Protein AF-A0A7Y2NSA3-F1 (afdb_monomer_lite)

Foldseek 3Di:
DCPCCPVVVVVVVVVVCCVVCPPVNVVVVCVVVVVVVVVVVVVVVVVVVVVVVVVVPDPPPPPDPPPPDDDDDDDDDDPDDDDDDDD

Secondary structure (DSSP, 8-state):
--TTTSHHHHHHHHHHHHHHHHHHHHHHHHHHHHHHHHHHHHHHHHHHHHHHHHTTT------------------------------

Structure (mmCIF, N/CA/C/O backbone):
data_AF-A0A7Y2NSA3-F1
#
_entry.id   AF-A0A7Y2NSA3-F1
#
loop_
_atom_site.group_PDB
_atom_site.id
_atom_site.type_symbol
_atom_site.label_atom_id
_atom_site.label_alt_id
_atom_site.label_comp_id
_atom_site.label_asym_id
_atom_site.label_entity_id
_atom_site.label_seq_id
_atom_site.pdbx_PDB_ins_code
_atom_site.Cartn_x
_atom_site.Cartn_y
_atom_site.Cartn_z
_atom_site.occupancy
_atom_site.B_iso_or_equiv
_atom_site.auth_seq_id
_atom_site.auth_comp_id
_atom_site.auth_asym_id
_atom_site.auth_atom_id
_atom_site.pdbx_PDB_model_num
ATOM 1 N N . MET A 1 1 ? 30.260 -14.572 1.580 1.00 58.78 1 MET A N 1
ATOM 2 C CA . MET A 1 1 ? 29.785 -14.258 0.209 1.00 58.78 1 MET A CA 1
ATOM 3 C 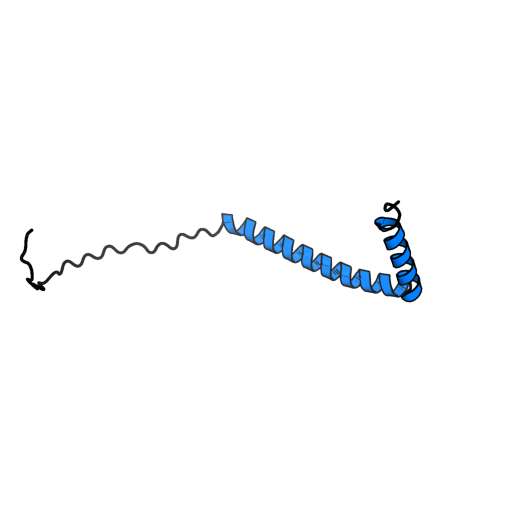C . MET A 1 1 ? 28.250 -14.269 0.070 1.00 58.78 1 MET A C 1
ATOM 5 O O . MET A 1 1 ? 27.765 -14.145 -1.044 1.00 58.78 1 MET A O 1
ATOM 9 N N . LEU A 1 2 ? 27.470 -14.356 1.164 1.00 62.31 2 LEU A N 1
ATOM 10 C CA . LEU A 1 2 ? 25.998 -14.465 1.123 1.00 62.31 2 LEU A CA 1
ATOM 11 C C . LEU A 1 2 ? 25.250 -13.135 1.370 1.00 62.31 2 LEU A C 1
ATOM 13 O O . LEU A 1 2 ? 24.051 -13.044 1.125 1.00 62.31 2 LEU A O 1
ATOM 17 N N . ASN A 1 3 ? 25.960 -12.078 1.787 1.00 66.31 3 ASN A N 1
ATOM 18 C CA . ASN A 1 3 ? 25.378 -10.757 2.077 1.00 66.31 3 ASN A CA 1
ATOM 19 C C . ASN A 1 3 ? 24.788 -10.043 0.849 1.00 66.31 3 ASN A C 1
ATOM 21 O O . ASN A 1 3 ? 24.094 -9.044 1.008 1.00 66.31 3 ASN A O 1
ATOM 25 N N . ASN A 1 4 ? 25.027 -10.554 -0.361 1.00 70.12 4 ASN A N 1
ATOM 26 C CA . ASN A 1 4 ? 24.549 -9.942 -1.599 1.00 70.12 4 ASN A CA 1
ATOM 27 C C . ASN A 1 4 ? 23.207 -10.508 -2.100 1.00 70.12 4 ASN A C 1
ATOM 29 O O . ASN A 1 4 ? 22.685 -10.007 -3.088 1.00 70.12 4 ASN A O 1
ATOM 33 N N . ILE A 1 5 ? 22.640 -11.537 -1.455 1.00 78.12 5 ILE A N 1
ATOM 34 C CA . ILE A 1 5 ? 21.419 -12.207 -1.950 1.00 78.12 5 ILE A CA 1
ATOM 35 C C . ILE A 1 5 ? 20.147 -11.693 -1.268 1.00 78.12 5 ILE A C 1
ATOM 37 O O . ILE A 1 5 ? 19.115 -11.599 -1.922 1.00 78.12 5 ILE A O 1
ATOM 41 N N . GLY A 1 6 ? 20.207 -11.313 0.012 1.00 81.88 6 GLY A N 1
ATOM 42 C CA . GLY A 1 6 ? 19.021 -10.883 0.761 1.00 81.88 6 GLY A CA 1
ATOM 43 C C . GLY A 1 6 ? 18.456 -9.548 0.267 1.00 81.88 6 GLY A C 1
ATOM 44 O O . GLY A 1 6 ? 17.487 -9.506 -0.488 1.00 81.88 6 GLY A O 1
ATOM 45 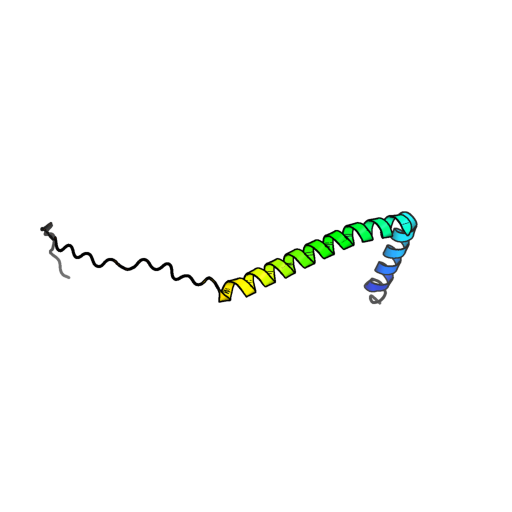N N . LEU A 1 7 ? 19.078 -8.442 0.686 1.00 88.50 7 LEU A N 1
ATOM 46 C CA . LEU A 1 7 ? 18.613 -7.094 0.342 1.00 88.50 7 LEU A CA 1
ATOM 47 C C . LEU A 1 7 ? 18.749 -6.776 -1.166 1.00 88.50 7 LEU A C 1
ATOM 49 O O . LEU A 1 7 ? 17.777 -6.299 -1.753 1.00 88.50 7 LEU A O 1
ATOM 53 N N . PRO A 1 8 ? 19.890 -7.063 -1.834 1.00 89.81 8 PRO A N 1
ATOM 54 C CA . PRO A 1 8 ? 20.054 -6.720 -3.250 1.00 89.81 8 PRO A CA 1
ATOM 55 C C . PRO A 1 8 ? 19.212 -7.597 -4.185 1.00 89.81 8 PRO A C 1
ATOM 57 O O . PRO A 1 8 ? 18.708 -7.105 -5.193 1.00 89.81 8 PRO A O 1
ATOM 60 N N . GLY A 1 9 ? 19.010 -8.876 -3.841 1.00 90.62 9 GLY A N 1
ATOM 61 C CA . GLY A 1 9 ? 18.153 -9.782 -4.610 1.00 90.62 9 GLY A CA 1
ATOM 62 C C . GLY A 1 9 ? 16.685 -9.359 -4.572 1.00 90.62 9 GLY A C 1
ATOM 63 O O . GLY A 1 9 ? 16.032 -9.301 -5.614 1.00 90.62 9 GLY A O 1
ATOM 64 N N . LEU A 1 10 ? 16.182 -8.970 -3.396 1.00 92.69 10 LEU A N 1
ATOM 65 C CA . LEU A 1 10 ? 14.817 -8.459 -3.251 1.00 92.69 10 LEU A CA 1
ATOM 66 C C . LEU A 1 10 ? 14.606 -7.152 -4.032 1.00 92.69 10 LEU A C 1
ATOM 68 O O . LEU A 1 10 ? 13.565 -6.983 -4.664 1.00 92.69 10 LEU A O 1
ATOM 72 N N . LEU A 1 11 ? 15.604 -6.262 -4.053 1.00 93.19 11 LEU A N 1
ATOM 73 C CA . LEU A 1 11 ? 15.552 -5.028 -4.842 1.00 93.19 11 LEU A CA 1
ATOM 74 C C . LEU A 1 11 ? 15.456 -5.316 -6.350 1.00 93.19 11 LEU A C 1
ATOM 76 O O . LEU A 1 11 ? 14.662 -4.688 -7.048 1.00 93.19 11 LEU A O 1
ATOM 80 N N . LEU A 1 12 ? 16.220 -6.294 -6.850 1.00 93.50 12 LEU A N 1
ATOM 81 C CA . LEU A 1 12 ? 16.173 -6.703 -8.256 1.00 93.50 12 LEU A CA 1
ATOM 82 C C . LEU A 1 12 ? 14.788 -7.246 -8.627 1.00 93.50 12 LEU A C 1
ATOM 84 O O . LEU A 1 12 ? 14.218 -6.833 -9.637 1.00 93.50 12 LEU A O 1
ATOM 88 N N . ILE A 1 13 ? 14.211 -8.104 -7.781 1.00 93.88 13 ILE A N 1
ATOM 89 C CA . ILE A 1 13 ? 12.852 -8.631 -7.978 1.00 93.88 13 ILE A CA 1
ATOM 90 C C . ILE A 1 13 ? 11.828 -7.489 -7.986 1.00 93.88 13 ILE A C 1
ATOM 92 O O . ILE A 1 13 ? 10.976 -7.440 -8.873 1.00 93.88 13 ILE A O 1
ATOM 96 N N . ALA A 1 14 ? 11.931 -6.538 -7.052 1.00 93.69 14 ALA A N 1
ATOM 97 C CA . ALA A 1 14 ? 11.036 -5.385 -6.990 1.00 93.69 14 ALA A CA 1
ATOM 98 C C . ALA A 1 14 ? 11.084 -4.538 -8.275 1.00 93.69 14 ALA A C 1
ATOM 100 O O . ALA A 1 14 ? 10.036 -4.123 -8.769 1.00 93.69 14 ALA A O 1
ATOM 101 N N . ILE A 1 15 ? 12.272 -4.332 -8.856 1.00 94.88 15 ILE A N 1
ATOM 102 C CA . ILE A 1 15 ? 12.431 -3.619 -10.133 1.00 94.88 15 ILE A CA 1
ATOM 103 C C . ILE A 1 15 ? 11.787 -4.401 -11.282 1.00 94.88 15 ILE A C 1
ATOM 105 O O . ILE A 1 15 ? 11.045 -3.816 -12.069 1.00 94.88 15 ILE A O 1
ATOM 109 N N . VAL A 1 16 ? 12.025 -5.712 -11.379 1.00 95.38 16 VAL A N 1
ATOM 110 C CA . VAL A 1 16 ? 11.431 -6.552 -12.437 1.00 95.38 16 VAL A CA 1
ATOM 111 C C . VAL A 1 16 ? 9.903 -6.511 -12.370 1.00 95.38 16 VAL A C 1
ATOM 113 O O . VAL A 1 16 ? 9.245 -6.281 -13.384 1.00 95.38 16 VAL A O 1
ATOM 116 N N . VAL A 1 17 ? 9.329 -6.655 -11.174 1.00 94.69 17 VAL A N 1
ATOM 117 C CA . VAL A 1 17 ? 7.878 -6.553 -10.961 1.00 94.69 17 VAL A CA 1
ATOM 118 C C . VAL A 1 17 ? 7.370 -5.157 -11.327 1.00 94.69 17 VAL A C 1
ATOM 120 O O . VAL A 1 17 ? 6.356 -5.034 -12.012 1.00 94.69 17 VAL A O 1
ATOM 123 N N . LEU A 1 18 ? 8.086 -4.097 -10.945 1.00 93.44 18 LEU A N 1
ATOM 124 C CA . LEU A 1 18 ? 7.722 -2.724 -11.292 1.00 93.44 18 LEU A CA 1
ATOM 125 C C . LEU A 1 18 ? 7.719 -2.477 -12.807 1.00 93.44 18 LEU A C 1
ATOM 127 O O . LEU A 1 18 ? 6.870 -1.730 -13.286 1.00 93.44 18 LEU A O 1
ATOM 131 N N . VAL A 1 19 ? 8.631 -3.093 -13.564 1.00 94.00 19 VAL A N 1
ATOM 132 C CA . VAL A 1 19 ? 8.677 -2.981 -15.032 1.00 94.00 19 VAL A CA 1
ATOM 133 C C . VAL A 1 19 ? 7.530 -3.755 -15.685 1.00 94.00 19 VAL A C 1
ATOM 135 O O . VAL A 1 19 ? 6.883 -3.223 -16.582 1.00 94.00 19 VAL A O 1
ATOM 138 N N . LEU A 1 20 ? 7.239 -4.974 -15.218 1.00 94.44 20 LEU A N 1
ATOM 139 C CA . LEU A 1 20 ? 6.173 -5.817 -15.776 1.00 94.44 20 LEU A CA 1
ATOM 140 C C . LEU A 1 20 ? 4.771 -5.262 -15.499 1.00 94.44 20 LEU A C 1
ATOM 142 O O . LEU A 1 20 ? 3.912 -5.264 -16.377 1.00 94.44 20 LEU A O 1
ATOM 146 N N . PHE A 1 21 ? 4.534 -4.787 -14.278 1.00 91.19 21 PHE A N 1
ATOM 147 C CA . PHE A 1 21 ? 3.227 -4.278 -13.860 1.00 91.19 21 PHE A CA 1
ATOM 148 C C . PHE A 1 21 ? 3.090 -2.760 -14.051 1.00 91.19 21 PHE A C 1
ATOM 150 O O .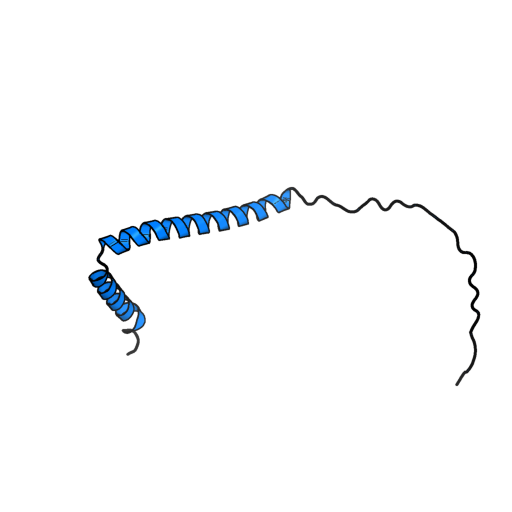 PHE A 1 21 ? 1.974 -2.245 -14.134 1.00 91.19 21 PHE A O 1
ATOM 157 N N . GLY A 1 22 ? 4.205 -2.035 -14.153 1.00 90.12 22 GLY A N 1
ATOM 158 C CA . GLY A 1 22 ? 4.245 -0.582 -14.283 1.00 90.12 22 GLY A CA 1
ATOM 159 C C . GLY A 1 22 ? 3.916 0.160 -12.980 1.00 90.12 22 GLY A C 1
ATOM 160 O O . GLY A 1 22 ? 3.090 -0.262 -12.168 1.00 90.12 22 GLY A O 1
ATOM 161 N N . ARG A 1 23 ? 4.505 1.352 -12.806 1.00 84.56 23 ARG A N 1
ATOM 162 C CA . ARG A 1 23 ? 4.272 2.220 -11.630 1.00 84.56 23 ARG A CA 1
ATOM 163 C C . ARG A 1 23 ? 2.797 2.578 -11.392 1.00 84.56 23 ARG A C 1
ATOM 165 O O . ARG A 1 23 ? 2.372 2.705 -10.251 1.00 84.56 23 ARG A O 1
ATOM 172 N N . GLY A 1 24 ? 2.009 2.724 -12.461 1.00 88.62 24 GLY A N 1
ATOM 173 C CA . GLY A 1 24 ? 0.612 3.166 -12.373 1.00 88.62 24 GLY A CA 1
ATOM 174 C C . GLY A 1 24 ? -0.327 2.118 -11.771 1.00 88.62 24 GLY A C 1
ATOM 175 O O . GLY A 1 24 ? -1.139 2.444 -10.909 1.00 88.62 24 GLY A O 1
ATOM 176 N N . LYS A 1 25 ? -0.194 0.849 -12.181 1.00 89.62 25 LYS A N 1
ATOM 177 C CA . LYS A 1 25 ? -1.057 -0.239 -11.694 1.00 89.62 25 LYS A CA 1
ATOM 178 C C . LYS A 1 25 ? -0.761 -0.542 -10.226 1.00 89.62 25 LYS A C 1
ATOM 180 O O . LYS A 1 25 ? -1.691 -0.619 -9.429 1.00 89.62 25 LYS A O 1
ATOM 185 N N . ILE A 1 26 ? 0.523 -0.631 -9.866 1.00 90.12 26 ILE A N 1
ATOM 186 C CA . ILE A 1 26 ? 0.963 -0.920 -8.494 1.00 90.12 26 ILE A CA 1
ATOM 187 C C . ILE A 1 26 ? 0.532 0.185 -7.521 1.00 90.12 26 ILE A C 1
ATOM 189 O O . ILE A 1 26 ? 0.034 -0.139 -6.449 1.00 90.12 26 ILE A O 1
ATOM 193 N N . SER A 1 27 ? 0.654 1.471 -7.879 1.00 90.19 27 SER A N 1
ATOM 194 C CA . SER A 1 27 ? 0.211 2.566 -6.997 1.00 90.19 27 SER A CA 1
ATOM 195 C C . SER A 1 27 ? -1.292 2.552 -6.725 1.00 90.19 27 SER A C 1
ATOM 197 O O . SER A 1 27 ? -1.694 2.798 -5.591 1.00 90.19 27 SER A O 1
ATOM 199 N N . SER A 1 28 ? -2.119 2.254 -7.732 1.00 90.44 28 SER A N 1
ATOM 200 C CA . SER A 1 28 ? -3.573 2.170 -7.539 1.00 90.44 28 SER A CA 1
ATOM 201 C C . SER A 1 28 ? -3.935 1.020 -6.595 1.00 90.44 28 SER A C 1
ATOM 203 O O . SER A 1 28 ? -4.661 1.227 -5.626 1.00 90.44 28 SER A O 1
ATOM 205 N N . LEU A 1 29 ? -3.344 -0.161 -6.821 1.00 91.06 29 LEU A N 1
ATOM 206 C CA . LEU A 1 29 ? -3.536 -1.353 -5.988 1.00 91.06 29 LEU A CA 1
ATOM 207 C C . LEU A 1 29 ? -3.042 -1.133 -4.550 1.00 91.06 29 LEU A C 1
ATOM 209 O O . LEU A 1 29 ? -3.747 -1.450 -3.599 1.00 91.06 29 LEU A O 1
ATOM 213 N N . MET A 1 30 ? -1.857 -0.544 -4.372 1.00 91.31 30 MET A N 1
ATOM 214 C CA . MET A 1 30 ? -1.318 -0.225 -3.045 1.00 91.31 30 MET A CA 1
ATOM 215 C C . MET A 1 30 ? -2.157 0.814 -2.302 1.00 91.31 30 MET A C 1
ATOM 217 O O . MET A 1 30 ? -2.247 0.752 -1.081 1.00 91.31 30 MET A O 1
ATOM 221 N N . GLY A 1 31 ? -2.803 1.745 -3.010 1.00 92.75 31 GLY A N 1
ATOM 222 C CA . GLY A 1 31 ? -3.734 2.695 -2.403 1.00 92.75 31 GLY A CA 1
ATOM 223 C C . GLY A 1 31 ? -4.995 2.020 -1.854 1.00 92.75 31 GLY A C 1
ATOM 224 O O . GLY A 1 31 ? -5.414 2.318 -0.736 1.00 92.75 31 GLY A O 1
ATOM 225 N N . GLU A 1 32 ? -5.588 1.092 -2.609 1.00 94.12 32 GLU A N 1
ATOM 226 C CA . GLU A 1 32 ? -6.777 0.333 -2.191 1.00 94.12 32 GLU A CA 1
ATOM 227 C C . GLU A 1 32 ? -6.453 -0.659 -1.065 1.00 94.12 32 GLU A C 1
ATOM 229 O O . GLU A 1 32 ? -7.137 -0.682 -0.040 1.00 94.12 32 GLU A O 1
ATOM 234 N N . VAL A 1 33 ? -5.353 -1.405 -1.203 1.00 94.50 33 VAL A N 1
ATOM 235 C CA . VAL A 1 33 ? -4.852 -2.326 -0.171 1.00 94.50 33 VAL A CA 1
ATOM 236 C C . VAL A 1 33 ? -4.448 -1.564 1.092 1.00 94.50 33 VAL A C 1
ATOM 238 O O . VAL A 1 33 ? -4.785 -1.985 2.196 1.00 94.50 33 VAL A O 1
ATOM 241 N N . GLY A 1 34 ? -3.795 -0.407 0.951 1.00 94.75 34 GLY A N 1
ATOM 242 C CA . GLY A 1 34 ? -3.396 0.446 2.069 1.00 94.75 34 GLY A CA 1
ATOM 243 C C . GLY A 1 34 ? -4.589 0.908 2.902 1.00 94.75 34 GLY A C 1
ATOM 244 O O . GLY A 1 34 ? -4.565 0.771 4.122 1.00 94.75 34 GLY A O 1
ATOM 245 N N . LYS A 1 35 ? -5.675 1.358 2.256 1.00 94.88 35 LYS A N 1
ATOM 246 C CA . LYS A 1 35 ? -6.927 1.713 2.949 1.00 94.88 35 LYS A CA 1
ATOM 247 C C . LYS A 1 35 ? -7.525 0.522 3.703 1.00 94.88 35 LYS A C 1
ATOM 249 O O . LYS A 1 35 ? -7.964 0.697 4.837 1.00 94.88 35 LYS A O 1
ATOM 254 N N . GLY A 1 36 ? -7.505 -0.674 3.107 1.00 95.69 36 GLY A N 1
ATOM 255 C CA . GLY A 1 36 ? -7.964 -1.905 3.757 1.00 95.69 36 GLY A CA 1
ATOM 256 C C . GLY A 1 36 ? -7.146 -2.255 5.003 1.00 95.69 36 GLY A C 1
ATOM 257 O O . GLY A 1 36 ? -7.716 -2.500 6.065 1.00 95.69 36 GLY A O 1
ATOM 258 N N . ILE A 1 37 ? -5.814 -2.193 4.906 1.00 96.00 37 ILE A N 1
ATOM 259 C CA . ILE A 1 37 ? -4.908 -2.431 6.040 1.00 96.00 37 ILE A CA 1
ATOM 260 C C . ILE A 1 37 ? -5.114 -1.375 7.135 1.00 96.00 37 ILE A C 1
ATOM 262 O O . ILE A 1 37 ? -5.162 -1.726 8.311 1.00 96.00 37 ILE A O 1
ATOM 266 N N . THR A 1 38 ? -5.268 -0.093 6.783 1.00 95.50 38 THR A N 1
ATOM 267 C CA . THR A 1 38 ? -5.526 0.978 7.760 1.00 95.50 38 THR A CA 1
ATOM 268 C C . THR A 1 38 ? -6.863 0.792 8.473 1.00 95.50 38 THR A C 1
ATOM 270 O O . THR A 1 38 ? -6.916 0.938 9.691 1.00 95.50 38 THR A O 1
ATOM 273 N N . ALA A 1 39 ? -7.929 0.442 7.749 1.00 96.00 39 ALA A N 1
ATOM 274 C CA . ALA A 1 39 ? -9.236 0.171 8.344 1.00 96.00 39 ALA A CA 1
ATOM 275 C C . ALA A 1 39 ? -9.197 -1.054 9.268 1.00 96.00 39 ALA A C 1
ATOM 277 O O . ALA A 1 39 ? -9.743 -1.006 10.366 1.00 96.00 39 ALA A O 1
ATOM 278 N N . PHE A 1 40 ? -8.492 -2.115 8.863 1.00 95.44 40 PHE A N 1
ATOM 279 C CA . PHE A 1 40 ? -8.279 -3.294 9.698 1.00 95.44 40 PHE A CA 1
ATOM 280 C C . PHE A 1 40 ? -7.499 -2.951 10.971 1.00 95.44 40 PHE A C 1
ATOM 282 O O . PHE A 1 40 ? -7.935 -3.284 12.067 1.00 95.44 40 PHE A O 1
ATOM 289 N N . LYS A 1 41 ? -6.383 -2.221 10.841 1.00 95.00 41 LYS A N 1
ATOM 290 C CA . LYS A 1 41 ? -5.572 -1.760 11.975 1.00 95.00 41 LYS A CA 1
ATOM 291 C C . LYS A 1 41 ? -6.414 -0.936 12.952 1.00 95.00 41 LYS A C 1
ATOM 293 O O . LYS A 1 41 ? -6.425 -1.240 14.137 1.00 95.00 41 LYS A O 1
ATOM 298 N N . LYS A 1 42 ? -7.173 0.037 12.437 1.00 95.00 42 LYS A N 1
ATOM 299 C CA . LYS A 1 42 ? -8.075 0.869 13.236 1.00 95.00 42 LYS A CA 1
ATOM 300 C C . LYS A 1 42 ? -9.162 0.045 13.931 1.00 95.00 42 LYS A C 1
ATOM 302 O O . LYS A 1 42 ? -9.397 0.266 15.106 1.00 95.00 42 LYS A O 1
ATOM 307 N N . GLY A 1 43 ? -9.784 -0.911 13.243 1.00 94.31 43 GLY A N 1
ATOM 308 C CA . GLY A 1 43 ? -10.788 -1.790 13.850 1.00 94.31 43 GLY A CA 1
ATOM 309 C C . GLY A 1 43 ? -10.221 -2.664 14.974 1.00 94.31 43 GLY A C 1
ATOM 310 O O . GLY A 1 43 ? -10.877 -2.846 15.994 1.00 94.31 43 GLY A O 1
ATOM 31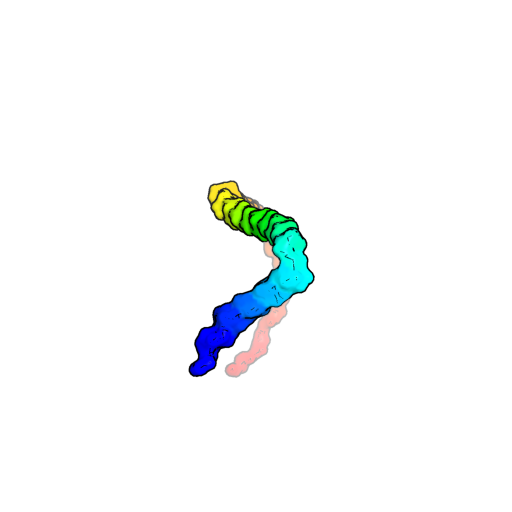1 N N . VAL A 1 44 ? -8.990 -3.163 14.820 1.00 94.81 44 VAL A N 1
ATOM 312 C CA . VAL A 1 44 ? -8.293 -3.931 15.867 1.00 94.81 44 VAL A CA 1
ATOM 313 C C . VAL A 1 44 ? -7.931 -3.044 17.062 1.00 94.81 44 VAL A C 1
ATOM 315 O O . VAL A 1 44 ? -8.151 -3.449 18.202 1.00 94.81 44 VAL A O 1
ATOM 318 N N . ASP A 1 45 ? -7.403 -1.842 16.816 1.00 93.81 45 ASP A N 1
ATOM 319 C CA . ASP A 1 45 ? -7.042 -0.889 17.872 1.00 93.81 45 ASP A CA 1
ATOM 320 C C . ASP A 1 45 ? -8.290 -0.384 18.629 1.00 93.81 45 ASP A C 1
ATOM 322 O O . ASP A 1 45 ? -8.284 -0.343 19.860 1.00 93.81 45 ASP A O 1
ATOM 326 N N . ASP A 1 46 ? -9.378 -0.066 17.916 1.00 91.38 46 ASP A N 1
ATOM 327 C CA . ASP A 1 46 ? -10.657 0.363 18.500 1.00 91.38 46 ASP A CA 1
ATOM 328 C C . ASP A 1 46 ? -11.277 -0.770 19.343 1.00 91.38 46 ASP A C 1
ATOM 330 O O . ASP A 1 46 ? -11.690 -0.531 20.475 1.00 91.38 46 ASP A O 1
ATOM 334 N N . GLY A 1 47 ? -11.259 -2.017 18.852 1.00 87.69 47 GLY A N 1
ATOM 335 C CA . GLY A 1 47 ? -11.737 -3.177 19.611 1.00 87.69 47 GLY A CA 1
ATOM 336 C C . GLY A 1 47 ? -10.903 -3.456 20.865 1.00 87.69 47 GLY A C 1
ATOM 337 O O . GLY A 1 47 ? -11.451 -3.766 21.918 1.00 87.69 47 GLY A O 1
ATOM 338 N N . LYS A 1 48 ? -9.578 -3.285 20.797 1.00 85.94 48 LYS A N 1
ATOM 339 C CA . LYS A 1 48 ? -8.708 -3.419 21.973 1.00 85.94 48 LYS A CA 1
ATOM 340 C C . LYS A 1 48 ? -8.995 -2.329 23.013 1.00 85.94 48 LYS A C 1
ATOM 342 O O . LYS A 1 48 ? -9.043 -2.626 24.203 1.00 85.94 48 LYS A O 1
ATOM 347 N N . LYS A 1 49 ? -9.241 -1.093 22.567 1.00 84.75 49 LYS A N 1
ATOM 348 C CA . LYS A 1 49 ? -9.624 0.016 23.449 1.00 84.75 49 LYS A CA 1
ATOM 349 C C . LYS A 1 49 ? -10.988 -0.216 24.100 1.00 84.75 49 LYS A C 1
ATOM 351 O O . LYS A 1 49 ? -11.136 0.088 25.275 1.00 84.75 49 LYS A O 1
ATOM 356 N N . GLU A 1 50 ? -11.963 -0.749 23.368 1.00 75.94 50 GLU A N 1
ATOM 357 C CA . GLU A 1 50 ? -13.299 -1.039 23.904 1.00 75.94 50 GLU A CA 1
ATOM 358 C C . GLU A 1 50 ? -13.249 -2.102 25.012 1.00 75.94 50 GLU A C 1
ATOM 360 O O . GLU A 1 50 ? -13.931 -1.968 26.025 1.00 75.94 50 GLU A O 1
ATOM 365 N N . LEU A 1 51 ? -12.377 -3.106 24.876 1.00 74.38 51 LEU A N 1
ATOM 366 C CA . LEU A 1 51 ? -12.134 -4.096 25.928 1.00 74.38 51 LEU A CA 1
ATOM 367 C C . LEU A 1 51 ? -11.505 -3.457 27.180 1.00 74.38 51 LEU A C 1
ATOM 369 O O . LEU A 1 51 ? -11.986 -3.699 28.280 1.00 74.38 51 LEU A O 1
ATOM 373 N N . GLU A 1 52 ? -10.510 -2.578 27.015 1.00 72.62 52 GLU A N 1
ATOM 374 C CA . GLU A 1 52 ? -9.860 -1.881 28.141 1.00 72.62 52 GLU A CA 1
ATOM 375 C C . GLU A 1 52 ? -10.777 -0.846 28.839 1.00 72.62 52 GLU A C 1
ATOM 377 O O . GLU A 1 52 ? -10.666 -0.650 30.048 1.00 72.62 52 GLU A O 1
ATOM 382 N N . ASP A 1 53 ? -11.704 -0.200 28.117 1.00 66.25 53 ASP A N 1
ATOM 383 C CA . ASP A 1 53 ? -12.704 0.733 28.684 1.00 66.25 53 ASP A CA 1
ATOM 384 C C . ASP A 1 53 ? -13.869 -0.012 29.381 1.00 66.25 53 ASP A C 1
ATOM 386 O O . ASP A 1 53 ? -14.508 0.521 30.289 1.00 66.25 53 ASP A O 1
ATOM 390 N N . THR A 1 54 ? -14.159 -1.261 28.991 1.00 60.22 54 THR A N 1
ATOM 391 C CA . THR A 1 54 ? -15.292 -2.037 29.538 1.00 60.22 54 THR A CA 1
ATOM 392 C C . THR A 1 54 ? -14.974 -2.691 30.892 1.00 60.22 54 THR A C 1
ATOM 394 O O . THR A 1 54 ? -15.881 -2.879 31.711 1.00 60.22 54 THR A O 1
ATOM 397 N N . ASP A 1 55 ? -13.696 -2.943 31.194 1.00 58.22 55 ASP A N 1
ATOM 398 C CA . ASP A 1 55 ? -13.253 -3.532 32.470 1.00 58.22 55 ASP A CA 1
ATOM 399 C C . ASP A 1 55 ? -13.470 -2.614 33.694 1.00 58.22 55 ASP A C 1
ATOM 401 O O . ASP A 1 55 ? -13.516 -3.093 34.827 1.00 58.22 55 ASP A O 1
ATOM 405 N N . VAL A 1 56 ? -13.685 -1.305 33.501 1.00 57.53 56 VAL A N 1
ATOM 406 C CA . VAL A 1 56 ? -13.978 -0.360 34.600 1.00 57.53 56 VAL A CA 1
ATOM 407 C C . VAL A 1 56 ? -15.475 -0.132 34.864 1.00 57.53 56 VAL A C 1
ATOM 409 O O . VAL A 1 56 ? -15.810 0.477 35.880 1.00 57.53 56 VAL A O 1
ATOM 412 N N . ALA A 1 57 ? -16.391 -0.635 34.022 1.00 59.19 57 ALA A N 1
ATOM 413 C CA . ALA A 1 57 ? -17.821 -0.293 34.116 1.00 59.19 57 ALA A CA 1
ATOM 414 C C . ALA A 1 57 ? -18.805 -1.473 34.258 1.00 59.19 57 ALA A C 1
ATOM 416 O O . ALA A 1 57 ? -19.971 -1.232 34.575 1.00 59.19 57 ALA A O 1
ATOM 417 N N . SER A 1 58 ? -18.395 -2.735 34.060 1.00 61.78 58 SER A N 1
ATOM 418 C CA . SER A 1 58 ? -19.348 -3.865 34.042 1.00 61.78 58 SER A CA 1
ATOM 419 C C . SER A 1 58 ? -18.907 -5.120 34.804 1.00 61.78 58 SER A C 1
ATOM 421 O O . SER A 1 58 ? -19.255 -6.238 34.430 1.00 61.78 58 SER A O 1
ATOM 423 N N . ALA A 1 59 ? -18.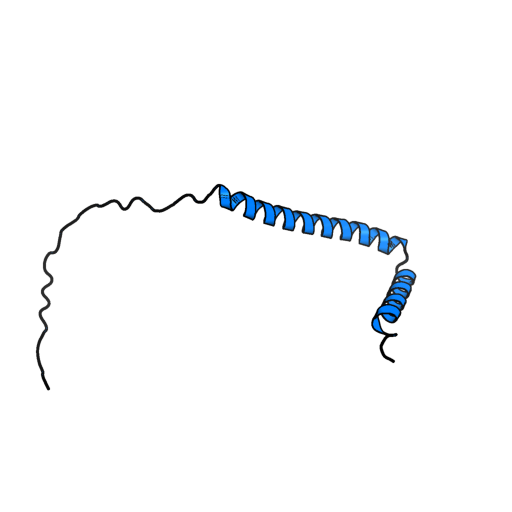232 -4.971 35.944 1.00 62.25 59 ALA A N 1
ATOM 424 C CA . ALA A 1 59 ? -18.261 -6.021 36.965 1.00 62.25 59 ALA A CA 1
ATOM 425 C C . ALA A 1 59 ? -19.602 -5.947 37.721 1.00 62.25 59 ALA A C 1
ATOM 427 O O . ALA A 1 59 ? -19.668 -5.544 38.881 1.00 62.25 59 ALA A O 1
ATOM 428 N N . ARG A 1 60 ? -20.711 -6.263 37.040 1.00 67.94 60 ARG A N 1
ATOM 429 C CA . ARG A 1 60 ? -21.984 -6.499 37.726 1.00 67.94 60 ARG A CA 1
ATOM 430 C C . ARG A 1 60 ? -21.898 -7.870 38.374 1.00 67.94 60 ARG A C 1
ATOM 432 O O . ARG A 1 60 ? -21.950 -8.882 37.683 1.00 67.94 60 ARG A O 1
ATOM 439 N N . ASP A 1 61 ? -21.728 -7.873 39.692 1.00 68.06 61 ASP A N 1
ATOM 440 C CA . ASP A 1 61 ? -21.899 -9.056 40.524 1.00 68.06 61 ASP A CA 1
ATOM 441 C C . ASP A 1 61 ? -23.283 -9.659 40.239 1.00 68.06 61 ASP A C 1
ATOM 443 O O . ASP A 1 61 ? -24.318 -9.050 40.507 1.00 68.06 61 ASP A O 1
ATOM 447 N N . VAL A 1 62 ? -23.283 -10.822 39.590 1.00 67.12 62 VAL A N 1
ATOM 448 C CA . VAL A 1 62 ? -24.480 -11.606 39.256 1.00 67.12 62 VAL A CA 1
ATOM 449 C C . VAL A 1 62 ? -24.685 -12.749 40.246 1.00 67.12 62 VAL A C 1
ATOM 451 O O . VAL A 1 62 ? -25.414 -13.685 39.935 1.00 67.12 62 VAL A O 1
ATOM 454 N N . THR A 1 63 ? -24.067 -12.691 41.431 1.00 70.69 63 THR A N 1
ATOM 455 C CA . THR A 1 63 ? -24.337 -13.650 42.504 1.00 70.69 63 THR A CA 1
ATOM 456 C C . THR A 1 63 ? -25.807 -13.513 42.913 1.00 70.69 63 THR A C 1
ATOM 458 O O . THR A 1 63 ? -26.196 -12.470 43.447 1.00 70.69 63 THR A O 1
ATOM 461 N N . PRO A 1 64 ? -26.666 -14.516 42.646 1.00 74.44 64 PRO A N 1
ATOM 462 C CA . PRO A 1 64 ? -28.035 -14.483 43.134 1.00 74.44 64 PRO A CA 1
ATOM 463 C C . PRO A 1 64 ? -27.990 -14.404 44.666 1.00 74.44 64 PRO A C 1
ATOM 465 O O . PRO A 1 64 ? -27.171 -15.105 45.266 1.00 74.44 64 PRO A O 1
ATOM 468 N N . PRO A 1 65 ? -28.824 -13.577 45.325 1.00 65.88 65 PRO A N 1
ATOM 469 C CA . PRO A 1 65 ? -28.920 -13.620 46.773 1.00 65.88 65 PRO A CA 1
ATOM 470 C C . PRO A 1 65 ? -29.365 -15.030 47.148 1.00 65.88 65 PRO A C 1
ATOM 472 O O . PRO A 1 65 ? -30.459 -15.450 46.770 1.00 65.88 65 PRO A O 1
ATOM 475 N N . ASP A 1 66 ? -28.486 -15.755 47.838 1.00 62.16 66 ASP A N 1
ATOM 476 C CA . ASP A 1 66 ? -28.763 -17.057 48.431 1.00 62.16 66 ASP A CA 1
ATOM 477 C C . ASP A 1 66 ? -29.999 -16.892 49.327 1.00 62.16 66 ASP A C 1
ATOM 479 O O . ASP A 1 66 ? -29.942 -16.340 50.430 1.00 62.16 66 ASP A O 1
ATOM 483 N N . HIS A 1 67 ? -31.167 -17.231 48.775 1.00 52.69 67 HIS A N 1
ATOM 484 C CA . HIS A 1 67 ? -32.419 -17.247 49.507 1.00 52.69 67 HIS A CA 1
ATOM 485 C C . HIS A 1 67 ? -32.321 -18.425 50.463 1.00 52.69 67 HIS A C 1
ATOM 487 O O . HIS A 1 67 ? -32.519 -19.581 50.092 1.00 52.69 67 HIS A O 1
ATOM 493 N N . GLY A 1 68 ? -31.950 -18.098 51.698 1.00 58.22 68 GLY A N 1
ATOM 494 C CA . GLY A 1 68 ? -31.994 -18.994 52.836 1.00 58.22 68 GLY A CA 1
ATOM 495 C C . GLY A 1 68 ? -33.426 -19.407 53.153 1.00 58.22 68 GLY A C 1
ATOM 496 O O . GLY A 1 68 ? -33.995 -18.941 54.137 1.00 58.22 68 GLY A O 1
ATOM 497 N N . ASP A 1 69 ? -33.976 -20.325 52.363 1.00 57.28 69 ASP A N 1
ATOM 498 C CA . ASP A 1 69 ? -35.205 -21.034 52.682 1.00 57.28 69 ASP A CA 1
ATOM 499 C C . ASP A 1 69 ? -34.867 -22.413 53.239 1.00 57.28 69 ASP A C 1
ATOM 501 O O . ASP A 1 69 ? -34.604 -23.405 52.561 1.00 57.28 69 ASP A O 1
ATOM 505 N N . ARG A 1 70 ? -34.859 -22.418 54.568 1.00 57.72 70 ARG A N 1
ATOM 506 C CA . ARG A 1 70 ? -34.873 -23.590 55.427 1.00 57.72 70 ARG A CA 1
ATOM 507 C C . ARG A 1 70 ? -36.036 -24.505 55.027 1.00 57.72 70 ARG A C 1
ATOM 509 O O . ARG A 1 70 ? -37.192 -24.136 55.210 1.00 57.72 70 ARG A O 1
ATOM 516 N N . VAL A 1 71 ? -35.733 -25.740 54.642 1.00 58.38 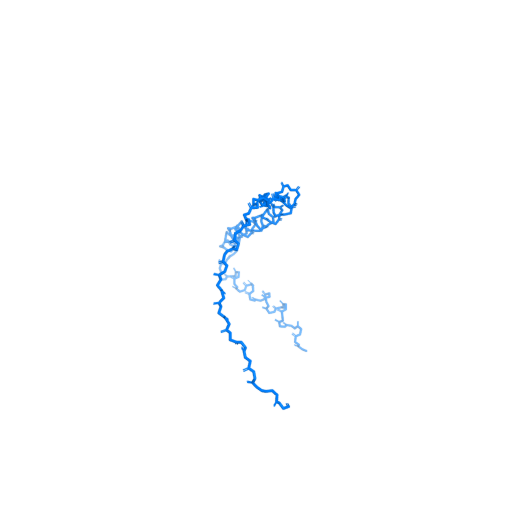71 VAL A N 1
ATOM 517 C CA . VAL A 1 71 ? -36.661 -26.871 54.789 1.00 58.38 71 VAL A CA 1
ATOM 518 C C . VAL A 1 71 ? -35.967 -27.986 55.573 1.00 58.38 71 VAL A C 1
ATOM 520 O O . VAL A 1 71 ? -35.051 -28.622 55.055 1.00 58.38 71 VAL A O 1
ATOM 523 N N . PRO A 1 72 ? -36.357 -28.223 56.840 1.00 66.88 72 PRO A N 1
ATOM 524 C CA . PRO A 1 72 ? -35.956 -29.402 57.581 1.00 66.88 72 PRO A CA 1
ATOM 525 C C . PRO A 1 72 ? -36.988 -30.499 57.309 1.00 66.88 72 PRO A C 1
ATOM 527 O O . PRO A 1 72 ? -38.076 -30.480 57.878 1.00 66.88 72 PRO A O 1
ATOM 530 N N . ASN A 1 73 ? -36.685 -31.462 56.445 1.00 55.12 73 ASN A N 1
ATOM 531 C CA . ASN A 1 73 ? -37.466 -32.697 56.388 1.00 55.12 73 ASN A CA 1
ATOM 532 C C . ASN A 1 73 ? -36.617 -33.889 55.942 1.00 55.12 73 ASN A C 1
ATOM 534 O O . ASN A 1 73 ? -36.674 -34.360 54.813 1.00 55.12 73 ASN A O 1
ATOM 538 N N . ASN A 1 74 ? -35.886 -34.436 56.908 1.00 60.34 74 ASN A N 1
ATOM 539 C CA . ASN A 1 74 ? -35.619 -35.865 56.925 1.00 60.34 74 ASN A CA 1
ATOM 540 C C . ASN A 1 74 ? -36.903 -36.598 57.350 1.00 60.34 74 ASN A C 1
ATOM 542 O O . ASN A 1 74 ? -37.414 -36.328 58.440 1.00 60.34 74 ASN A O 1
ATOM 546 N N . PRO A 1 75 ? -37.375 -37.558 56.550 1.00 53.12 75 PRO A N 1
ATOM 547 C CA . PRO A 1 75 ? -37.847 -38.808 57.106 1.00 53.12 75 PRO A CA 1
ATOM 548 C C . PRO A 1 75 ? -37.056 -39.964 56.485 1.00 53.12 75 PRO A C 1
ATOM 550 O O . PRO A 1 75 ? -37.155 -40.248 55.298 1.00 53.12 75 PRO A O 1
ATOM 553 N N . GLU A 1 76 ? -36.250 -40.592 57.334 1.00 57.94 76 GLU A N 1
ATOM 554 C CA . GLU A 1 76 ? -36.108 -42.045 57.434 1.00 57.94 76 GLU A CA 1
ATOM 555 C C . GLU A 1 76 ? -36.153 -42.845 56.114 1.00 57.94 76 GLU A C 1
ATOM 557 O O . GLU A 1 76 ? -37.198 -43.324 55.683 1.00 57.94 76 GLU A O 1
ATOM 562 N N . VAL A 1 77 ? -34.976 -43.106 55.539 1.00 49.12 77 VAL A N 1
ATOM 563 C CA . VAL A 1 77 ? -34.720 -44.389 54.869 1.00 49.12 77 VAL A CA 1
ATOM 564 C C . VAL A 1 77 ? -33.589 -45.071 55.620 1.00 49.12 77 VAL A C 1
ATOM 566 O O . VAL A 1 77 ? -32.405 -44.919 55.328 1.00 49.12 77 VAL A O 1
ATOM 569 N N . THR A 1 78 ? -33.998 -45.816 56.640 1.00 53.38 78 THR A N 1
ATOM 570 C CA . THR A 1 78 ? -33.242 -46.934 57.184 1.00 53.38 78 THR A CA 1
ATOM 571 C C . THR A 1 78 ? -33.088 -47.972 56.075 1.00 53.38 78 THR A C 1
ATOM 573 O O . THR A 1 78 ? -34.008 -48.731 55.789 1.00 53.38 78 THR A O 1
ATOM 576 N N . THR A 1 79 ? -31.915 -48.029 55.454 1.00 49.06 79 THR A N 1
ATOM 577 C CA . THR A 1 79 ? -31.374 -49.300 54.967 1.00 49.06 79 THR A CA 1
ATOM 578 C C . THR A 1 79 ? -30.120 -49.588 55.766 1.00 49.06 79 THR A C 1
ATOM 580 O O . THR A 1 79 ? -29.006 -49.206 55.419 1.00 49.06 79 THR A O 1
ATOM 583 N N . GLU A 1 80 ? -30.372 -50.217 56.905 1.00 60.53 80 GLU A N 1
ATOM 584 C CA . GLU A 1 80 ? -29.458 -51.068 57.641 1.00 60.53 80 GLU A CA 1
ATOM 585 C C . GLU A 1 80 ? -28.801 -52.068 56.681 1.00 60.53 80 GLU A C 1
ATOM 587 O O . GLU A 1 80 ? -29.475 -52.948 56.151 1.00 60.53 80 GLU A O 1
ATOM 592 N N . THR A 1 81 ? -27.497 -51.931 56.429 1.00 53.38 81 THR A N 1
ATOM 593 C CA . THR A 1 81 ? -26.612 -53.079 56.165 1.00 53.38 81 THR A CA 1
ATOM 594 C C . THR A 1 81 ? -25.146 -52.715 56.447 1.00 53.38 81 THR A C 1
ATOM 596 O O . THR A 1 81 ? -24.325 -52.548 55.555 1.00 53.38 81 THR A O 1
ATOM 599 N N . GLU A 1 82 ? -24.802 -52.609 57.725 1.00 60.53 82 GLU A N 1
ATOM 600 C CA . GLU A 1 82 ? -23.565 -53.225 58.237 1.00 60.53 82 GLU A CA 1
ATOM 601 C C . GLU A 1 82 ? -24.033 -54.457 59.047 1.00 60.53 82 GLU A C 1
ATOM 603 O O . GLU A 1 82 ? -25.178 -54.411 59.511 1.00 60.53 82 GLU A O 1
ATOM 608 N N . PRO A 1 83 ? -23.244 -55.528 59.306 1.00 63.03 83 PRO A N 1
ATOM 609 C CA . PRO A 1 83 ? -21.780 -55.513 59.424 1.00 63.03 83 PRO A CA 1
ATOM 610 C C . PRO A 1 83 ? -21.048 -56.809 58.965 1.00 63.03 83 PRO A C 1
ATOM 612 O O . PRO A 1 83 ? -21.674 -57.775 58.531 1.00 63.03 83 PRO A O 1
ATOM 615 N N . LYS A 1 84 ? -19.736 -56.850 59.275 1.00 47.25 84 LYS A N 1
ATOM 616 C CA . LYS A 1 84 ? -18.841 -58.025 59.492 1.00 47.25 84 LYS A CA 1
ATOM 617 C C . LYS A 1 84 ? -18.097 -58.502 58.231 1.00 47.25 84 LYS A C 1
ATOM 619 O O . LYS A 1 84 ? -18.702 -58.650 57.184 1.00 47.25 84 LYS A O 1
ATOM 624 N N . ASP A 1 85 ? -16.777 -58.693 58.195 1.00 56.22 85 ASP A N 1
ATOM 625 C CA . ASP A 1 85 ? -15.758 -59.058 59.193 1.00 56.22 85 ASP A CA 1
ATOM 626 C C . ASP A 1 85 ? -14.420 -58.381 58.801 1.00 56.22 85 ASP A C 1
ATOM 628 O O . ASP A 1 85 ? -14.100 -58.280 57.621 1.00 56.22 85 ASP A O 1
ATOM 632 N N . LYS A 1 86 ? -13.655 -57.734 59.687 1.00 55.22 86 LYS A N 1
ATOM 633 C CA . LYS A 1 86 ? -12.758 -58.303 60.711 1.00 55.22 86 LYS A CA 1
ATOM 634 C C . LYS A 1 86 ? -11.790 -59.372 60.180 1.00 55.22 86 LYS A C 1
ATOM 636 O O . LYS A 1 86 ? -12.041 -60.553 60.382 1.00 55.22 86 LYS A O 1
ATOM 641 N N . VAL A 1 87 ? -10.633 -58.937 59.667 1.00 50.28 87 VAL A N 1
ATOM 642 C CA . VAL A 1 87 ? -9.305 -59.495 60.012 1.00 50.28 87 VAL A CA 1
ATOM 643 C C . VAL A 1 87 ? -8.287 -58.363 60.016 1.00 50.28 87 VAL A C 1
ATOM 645 O O . VAL A 1 87 ? -8.262 -57.610 59.020 1.00 50.28 87 VAL A O 1
#

Radius of gyration: 36.24 Å; chains: 1; bounding box: 68×63×76 Å

pLDDT: mean 76.9, std 16.48, range [47.25, 96.0]

Sequence (87 aa):
MLNNIGLPGLLLIAIVVLVLFGRGKISSLMGEVGKGITAFKKGVDDGKKELEDTDVASARDVTPPDHGDRVPNNPEVTTETEPKDKV